Protein AF-A0A848YJB2-F1 (afdb_monomer)

Mean predicted aligned error: 12.0 Å

Solvent-accessible surface area (backbone atoms only — not comparable to full-atom values): 6079 Å² total; per-residue (Å²): 141,81,86,81,82,77,79,77,69,85,77,76,77,72,76,75,77,64,84,81,66,77,78,59,67,65,58,57,47,48,53,55,58,49,49,26,58,53,33,26,49,46,59,65,74,75,41,94,85,56,80,85,74,70,72,60,44,18,50,52,44,51,51,50,48,45,71,77,42,73,78,80,63,62,90,67,50,58,57,65,54,28,48,49,37,10,62,66,64,70,49,63,80,80,72,81

Structure (mmCIF, N/CA/C/O backbone):
data_AF-A0A848YJB2-F1
#
_entry.id   AF-A0A848YJB2-F1
#
loop_
_atom_site.group_PDB
_atom_site.id
_atom_site.type_symbol
_atom_site.label_atom_id
_atom_site.label_alt_id
_atom_site.label_comp_id
_atom_site.label_asym_id
_atom_site.label_entity_id
_atom_site.label_seq_id
_atom_site.pdbx_PDB_ins_code
_atom_site.Cartn_x
_atom_site.Cartn_y
_atom_site.Cartn_z
_atom_site.occupancy
_atom_site.B_iso_or_equiv
_atom_site.auth_seq_id
_atom_site.auth_comp_id
_atom_site.auth_asym_id
_atom_site.auth_atom_id
_atom_site.pdbx_PDB_model_num
ATOM 1 N N . MET A 1 1 ? -19.788 26.320 71.808 1.00 54.44 1 MET A N 1
ATOM 2 C CA . MET A 1 1 ? -20.169 27.008 70.556 1.00 54.44 1 MET A CA 1
ATOM 3 C C . MET A 1 1 ? -18.878 27.445 69.873 1.00 54.44 1 MET A C 1
ATOM 5 O O . MET A 1 1 ? -18.351 28.492 70.209 1.00 54.44 1 MET A O 1
ATOM 9 N N . ILE A 1 2 ? -18.286 26.587 69.036 1.00 52.56 2 ILE A N 1
ATOM 10 C CA . ILE A 1 2 ? -17.005 26.854 68.359 1.00 52.56 2 ILE A CA 1
ATOM 11 C C . ILE A 1 2 ? -17.260 26.658 66.866 1.00 52.56 2 ILE A C 1
ATOM 13 O O . ILE A 1 2 ? -17.562 25.547 66.437 1.00 52.56 2 ILE A O 1
ATOM 17 N N . ARG A 1 3 ? -17.224 27.757 66.107 1.00 57.62 3 ARG A N 1
ATOM 18 C CA . ARG A 1 3 ? -1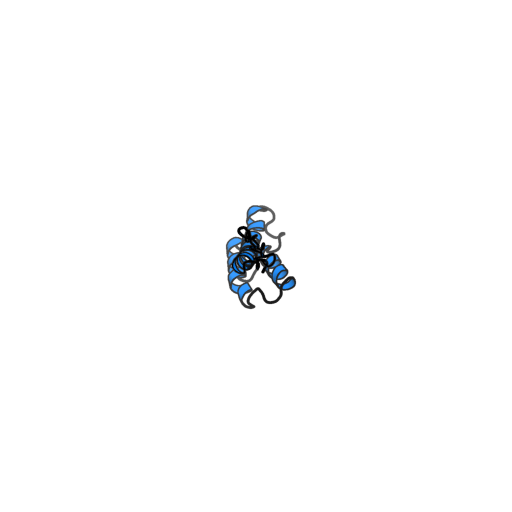7.260 27.745 64.644 1.00 57.62 3 ARG A CA 1
ATOM 19 C C . ARG A 1 3 ? -15.850 27.452 64.142 1.00 57.62 3 ARG A C 1
ATOM 21 O O . ARG A 1 3 ? -14.929 28.211 64.422 1.00 57.62 3 ARG A O 1
ATOM 28 N N . SER A 1 4 ? -15.680 26.336 63.449 1.00 63.19 4 SER A N 1
ATOM 29 C CA . SER A 1 4 ? -14.464 26.006 62.712 1.00 63.19 4 SER A CA 1
ATOM 30 C C . SER A 1 4 ? -14.670 26.379 61.247 1.00 63.19 4 SER A C 1
ATOM 32 O O . SER A 1 4 ? -15.000 25.545 60.405 1.00 63.19 4 SER A O 1
ATOM 34 N N . ASP A 1 5 ? -14.481 27.663 60.954 1.00 62.38 5 AS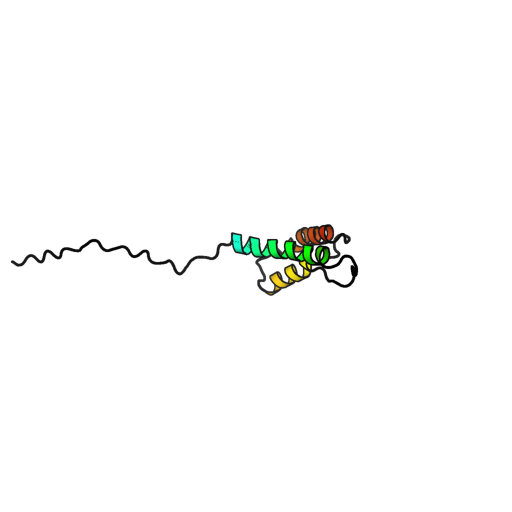P A N 1
ATOM 35 C CA . ASP A 1 5 ? -14.499 28.213 59.600 1.00 62.38 5 ASP A CA 1
ATOM 36 C C . ASP A 1 5 ? -13.200 27.797 58.885 1.00 62.38 5 ASP A C 1
ATOM 38 O O . ASP A 1 5 ? -12.263 28.577 58.716 1.00 62.38 5 ASP A O 1
ATOM 42 N N . LEU A 1 6 ? -13.103 26.517 58.516 1.00 66.12 6 LEU A N 1
ATOM 43 C CA . LEU A 1 6 ? -12.007 25.996 57.706 1.00 66.12 6 LEU A CA 1
ATOM 44 C C . LEU A 1 6 ? -12.122 26.588 56.299 1.00 66.12 6 LEU A C 1
ATOM 46 O O . LEU A 1 6 ? -12.812 26.058 55.428 1.00 66.12 6 LEU A O 1
ATOM 50 N N . GLN A 1 7 ? -11.435 27.711 56.097 1.00 65.81 7 GLN A N 1
ATOM 51 C CA . GLN A 1 7 ? -11.192 28.323 54.798 1.00 65.81 7 GLN A CA 1
ATOM 52 C C . GLN A 1 7 ? -10.467 27.314 53.898 1.00 65.81 7 GLN A C 1
ATOM 54 O O . GLN A 1 7 ? -9.244 27.184 53.919 1.00 65.81 7 GLN A O 1
ATOM 59 N N . MET A 1 8 ? -11.227 26.567 53.096 1.00 64.12 8 MET A N 1
ATOM 60 C CA . MET A 1 8 ? -10.666 25.816 51.981 1.00 64.12 8 MET A CA 1
ATOM 61 C C . MET A 1 8 ? -10.280 26.807 50.884 1.00 64.12 8 MET A C 1
ATOM 63 O O . MET A 1 8 ? -11.124 27.253 50.108 1.00 64.12 8 MET A O 1
ATOM 67 N N . GLY A 1 9 ? -8.990 27.141 50.822 1.00 70.94 9 GLY A N 1
ATOM 68 C CA . GLY A 1 9 ? -8.402 27.805 49.662 1.00 70.94 9 GLY A CA 1
ATOM 69 C C . GLY A 1 9 ? -8.660 27.013 48.369 1.00 70.94 9 GLY A C 1
ATOM 70 O O . GLY A 1 9 ? -8.955 25.811 48.421 1.00 70.94 9 GLY A O 1
ATOM 71 N N . PRO A 1 10 ? -8.578 27.663 47.194 1.00 67.00 10 PRO A N 1
ATOM 72 C CA . PRO A 1 10 ? -8.942 27.051 45.925 1.00 67.00 10 PRO A CA 1
ATOM 73 C C . PRO A 1 10 ? -8.092 25.802 45.687 1.00 67.00 10 PRO A C 1
ATOM 75 O O . PRO A 1 10 ? -6.881 25.878 45.479 1.00 67.00 10 PRO A O 1
ATOM 78 N N . ARG A 1 11 ? -8.740 24.632 45.725 1.00 64.06 11 ARG A N 1
ATOM 79 C CA . ARG A 1 11 ? -8.128 23.355 45.356 1.00 64.06 11 ARG A CA 1
ATOM 80 C C . ARG A 1 11 ? -7.675 23.465 43.908 1.00 64.06 11 ARG A C 1
ATOM 82 O O . ARG A 1 11 ? -8.496 23.381 42.994 1.00 64.06 11 ARG A O 1
ATOM 89 N N . GLN A 1 12 ? -6.377 23.670 43.702 1.00 65.88 12 GLN A N 1
ATOM 90 C CA . GLN A 1 12 ? -5.782 23.614 42.378 1.00 65.88 12 GLN A CA 1
ATOM 91 C C . GLN A 1 12 ? -6.079 22.227 41.811 1.00 65.88 12 GLN A C 1
ATOM 93 O O . GLN A 1 12 ? -5.581 21.214 42.305 1.00 65.88 12 GLN A O 1
ATOM 98 N N . ARG A 1 13 ? -6.961 22.170 40.808 1.00 62.56 13 ARG A N 1
ATOM 99 C CA . ARG A 1 13 ? -7.227 20.951 40.048 1.00 62.56 13 ARG A CA 1
ATOM 100 C C . ARG A 1 13 ? -5.963 20.648 39.265 1.00 62.56 13 ARG A C 1
ATOM 102 O O . ARG A 1 13 ? -5.794 21.114 38.143 1.00 62.56 13 ARG A O 1
ATOM 109 N N . HIS A 1 14 ? -5.050 19.909 39.881 1.00 64.69 14 HIS A N 1
ATOM 110 C CA . HIS A 1 14 ? -3.914 19.365 39.170 1.00 64.69 14 HIS A CA 1
ATOM 111 C C . HIS A 1 14 ? -4.494 18.449 38.091 1.00 64.69 14 HIS A C 1
ATOM 113 O O . HIS A 1 14 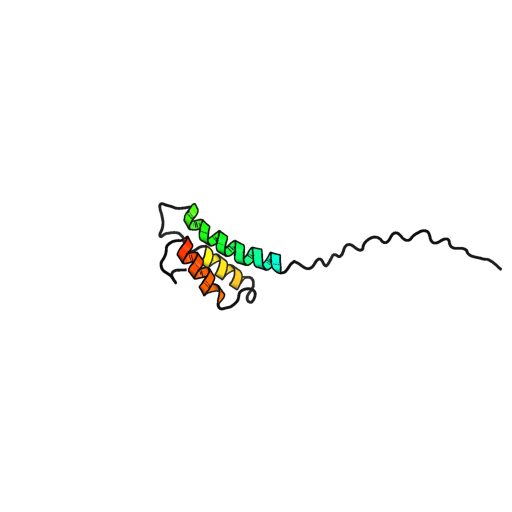? -5.129 17.439 38.400 1.00 64.69 14 HIS A O 1
ATOM 119 N N . SER A 1 15 ? -4.402 18.890 36.834 1.00 67.56 15 SER A N 1
ATOM 120 C CA . SER A 1 15 ? -4.889 18.145 35.679 1.00 67.56 15 SER A CA 1
ATOM 121 C C . SER A 1 15 ? -4.246 16.767 35.732 1.00 67.56 15 SER A C 1
ATOM 123 O O . SER A 1 15 ? -3.027 16.638 35.609 1.00 67.56 15 SER A O 1
ATOM 125 N N . ARG A 1 16 ? -5.050 15.745 36.037 1.00 67.62 16 ARG A N 1
ATOM 126 C CA . ARG A 1 16 ? -4.592 14.365 36.174 1.00 67.62 16 ARG A CA 1
ATOM 127 C C . ARG A 1 16 ? -4.073 13.961 34.802 1.00 67.62 16 ARG A C 1
ATOM 129 O O . ARG A 1 16 ? -4.866 13.670 33.914 1.00 67.62 16 ARG A O 1
ATOM 136 N N . ARG A 1 17 ? -2.751 14.028 34.614 1.00 64.56 17 ARG A N 1
ATOM 137 C CA . ARG A 1 17 ? -2.069 13.667 33.369 1.00 64.56 17 ARG A CA 1
ATOM 138 C C . ARG A 1 17 ? -2.554 12.268 33.004 1.00 64.56 17 ARG A C 1
ATOM 140 O O . ARG A 1 17 ? -2.262 11.310 33.714 1.00 64.56 17 ARG A O 1
ATOM 147 N N . GLN A 1 18 ? -3.402 12.180 31.985 1.00 68.19 18 GLN A N 1
ATOM 148 C CA . GLN A 1 18 ? -4.069 10.943 31.612 1.00 68.19 18 GLN A CA 1
ATOM 149 C C . GLN A 1 18 ? -2.999 10.019 31.020 1.00 68.19 18 GLN A C 1
ATOM 151 O O . GLN A 1 18 ? -2.620 10.160 29.862 1.00 68.19 18 GLN A O 1
ATOM 156 N N . ILE A 1 19 ? -2.444 9.134 31.858 1.00 67.25 19 ILE A N 1
ATOM 157 C CA . ILE A 1 19 ? -1.409 8.150 31.482 1.00 67.25 19 ILE A CA 1
ATOM 158 C C . ILE A 1 19 ? -1.948 7.203 30.403 1.00 67.25 19 ILE A C 1
ATOM 160 O O . ILE A 1 19 ? -1.189 6.693 29.586 1.00 67.25 19 ILE A O 1
ATOM 164 N N . ASN A 1 20 ? -3.271 7.038 30.348 1.00 69.12 20 ASN A N 1
ATOM 165 C CA . ASN A 1 20 ? -3.948 6.338 29.275 1.00 69.12 20 ASN A CA 1
ATOM 166 C C . ASN A 1 20 ? -4.219 7.278 28.089 1.00 69.12 20 ASN A C 1
ATOM 168 O O . ASN A 1 20 ? -5.347 7.733 27.873 1.00 69.12 20 ASN A O 1
ATOM 172 N N . ARG A 1 21 ? -3.154 7.643 27.372 1.00 69.56 21 ARG A N 1
ATOM 173 C CA . ARG A 1 21 ? -3.278 8.268 26.057 1.00 69.56 21 ARG A CA 1
ATOM 174 C C . ARG A 1 21 ? -3.352 7.137 25.040 1.00 69.56 21 ARG A C 1
ATOM 176 O O . ARG A 1 21 ? -2.333 6.549 24.689 1.00 69.56 21 ARG A O 1
ATOM 183 N N . GLU A 1 22 ? -4.574 6.819 24.632 1.00 72.31 22 GLU A N 1
ATOM 184 C CA . GLU A 1 22 ? -4.854 5.826 23.597 1.00 72.31 22 GLU A CA 1
ATOM 185 C C . GLU A 1 22 ? -4.029 6.160 22.343 1.00 72.31 22 GLU A C 1
ATOM 187 O O . GLU A 1 22 ? -4.007 7.311 21.887 1.00 72.31 22 GLU A O 1
ATOM 192 N N . HIS A 1 23 ? -3.311 5.176 21.798 1.00 73.62 23 HIS A N 1
ATOM 193 C CA . HIS A 1 23 ? -2.583 5.375 20.548 1.00 73.62 23 HIS A CA 1
A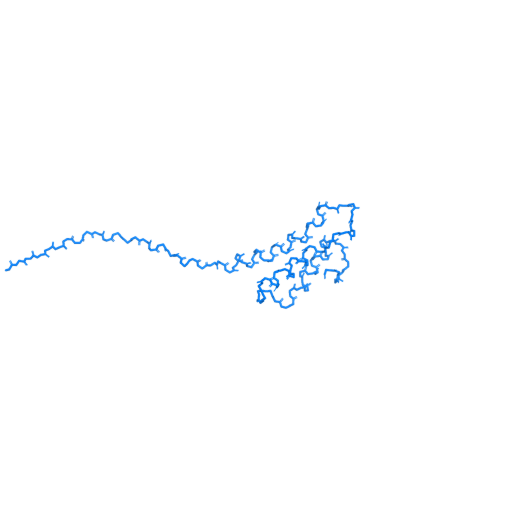TOM 194 C C . HIS A 1 23 ? -3.583 5.633 19.422 1.00 73.62 23 HIS A C 1
ATOM 196 O O . HIS A 1 23 ? -4.550 4.890 19.257 1.00 73.62 23 HIS A O 1
ATOM 202 N N . SER A 1 24 ? -3.346 6.685 18.634 1.00 84.19 24 SER A N 1
ATOM 203 C CA . SER A 1 24 ? -4.244 7.031 17.535 1.00 84.19 24 SER A CA 1
ATOM 204 C C . SER A 1 24 ? -4.277 5.895 16.500 1.00 84.19 24 SER A C 1
ATOM 206 O O . SER A 1 24 ? -3.235 5.587 15.908 1.00 84.19 24 SER A O 1
ATOM 208 N N . PRO A 1 25 ? -5.451 5.289 16.234 1.00 82.75 25 PRO A N 1
ATOM 209 C CA . PRO A 1 25 ? -5.571 4.189 15.278 1.00 82.75 25 PRO A CA 1
ATOM 210 C C . PRO A 1 25 ? -5.242 4.638 13.848 1.00 82.75 25 PRO A C 1
ATOM 212 O O . PRO A 1 25 ? -4.755 3.847 13.044 1.00 82.75 25 PRO A O 1
ATOM 215 N N . LEU A 1 26 ? -5.440 5.927 13.550 1.00 84.62 26 LEU A N 1
ATOM 216 C CA . LEU A 1 26 ? -5.101 6.523 12.260 1.00 84.62 26 LEU A CA 1
ATOM 217 C C . LEU A 1 26 ? -3.591 6.581 12.045 1.00 84.62 26 LEU A C 1
ATOM 219 O O . LEU A 1 26 ? -3.117 6.233 10.970 1.00 84.62 26 LEU A O 1
ATOM 223 N N . PHE A 1 27 ? -2.827 6.969 13.071 1.00 86.31 27 PHE A N 1
ATOM 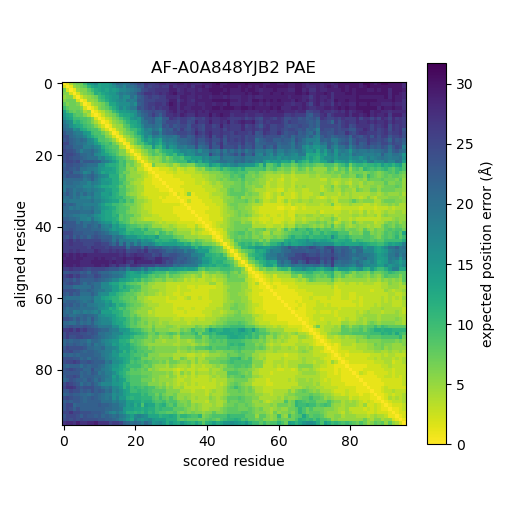224 C CA . PHE A 1 27 ? -1.366 6.975 12.984 1.00 86.31 27 PHE A CA 1
ATOM 225 C C . PHE A 1 27 ? -0.812 5.563 12.811 1.00 86.31 27 PHE A C 1
ATOM 227 O O . PHE A 1 27 ? 0.091 5.359 12.005 1.00 86.31 27 PHE A O 1
ATOM 234 N N . ALA A 1 28 ? -1.385 4.580 13.510 1.00 85.88 28 ALA A N 1
ATOM 235 C CA . ALA A 1 28 ? -0.997 3.183 13.344 1.00 85.88 28 ALA A CA 1
ATOM 236 C C . ALA A 1 28 ? -1.246 2.687 11.908 1.00 85.88 28 ALA A C 1
ATOM 238 O O . ALA A 1 28 ? -0.373 2.054 11.318 1.00 85.88 28 ALA A O 1
ATOM 239 N N . ALA A 1 29 ? -2.403 3.019 11.325 1.00 86.56 29 ALA A N 1
ATOM 240 C CA . ALA A 1 29 ? -2.711 2.695 9.935 1.00 86.56 29 ALA A CA 1
ATOM 241 C C . ALA A 1 29 ? -1.764 3.412 8.961 1.00 86.56 29 ALA A C 1
ATOM 243 O O . ALA A 1 29 ? -1.212 2.776 8.068 1.00 86.56 29 ALA A O 1
ATOM 244 N 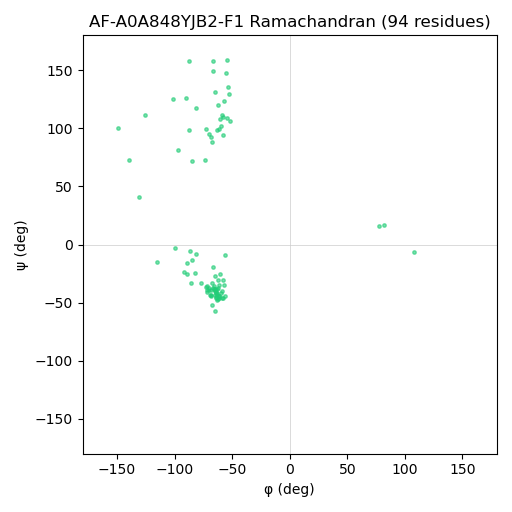N . LEU A 1 30 ? -1.527 4.712 9.158 1.00 89.81 30 LEU A N 1
ATOM 245 C CA . LEU A 1 30 ? -0.642 5.510 8.310 1.0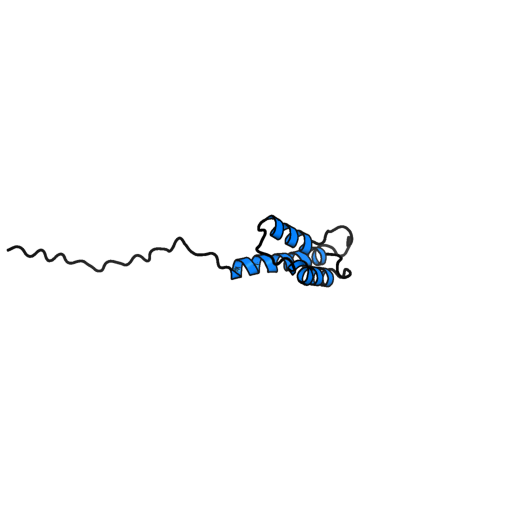0 89.81 30 LEU A CA 1
ATOM 246 C C . LEU A 1 30 ? 0.779 4.940 8.278 1.00 89.81 30 LEU A C 1
ATOM 248 O O . LEU A 1 30 ? 1.352 4.805 7.205 1.00 89.81 30 LEU A O 1
ATOM 252 N N . ILE A 1 31 ? 1.335 4.585 9.439 1.00 90.75 31 ILE A N 1
ATOM 253 C CA . ILE A 1 31 ? 2.673 3.985 9.535 1.00 90.75 31 ILE A CA 1
ATOM 254 C C . ILE A 1 31 ? 2.709 2.661 8.772 1.00 90.75 31 ILE A C 1
ATOM 256 O O . ILE A 1 31 ? 3.639 2.400 8.014 1.00 90.75 31 ILE A O 1
ATOM 260 N N . LEU A 1 32 ? 1.683 1.834 8.943 1.00 88.38 32 LEU A N 1
ATOM 261 C CA . LEU A 1 32 ? 1.614 0.513 8.338 1.00 88.38 32 LEU A CA 1
ATOM 262 C C . LEU A 1 32 ? 1.475 0.582 6.808 1.00 88.38 32 LEU A C 1
ATOM 264 O O . LEU A 1 32 ? 2.299 0.006 6.108 1.00 88.38 32 LEU A O 1
ATOM 268 N N . TYR A 1 33 ? 0.515 1.338 6.273 1.00 89.69 33 TYR A N 1
ATOM 269 C CA . TYR A 1 33 ? 0.365 1.498 4.821 1.00 89.69 33 TYR A CA 1
ATOM 270 C C . TYR A 1 33 ? 1.509 2.310 4.205 1.00 89.69 33 TYR A C 1
ATOM 272 O O . TYR A 1 33 ? 2.054 1.940 3.167 1.00 89.69 33 TYR A O 1
ATOM 280 N N . GLY A 1 34 ? 1.898 3.403 4.862 1.00 90.69 34 GLY A N 1
ATOM 281 C CA . GLY A 1 34 ? 2.943 4.302 4.385 1.00 90.69 34 GLY A CA 1
ATOM 282 C C . GLY A 1 34 ? 4.310 3.633 4.329 1.00 90.69 34 GLY A C 1
ATOM 283 O O . GLY A 1 34 ? 5.039 3.839 3.365 1.00 90.69 34 GLY A O 1
ATOM 284 N N . SER A 1 35 ? 4.648 2.788 5.308 1.00 90.50 35 SER A N 1
ATOM 285 C CA . SER A 1 35 ? 5.920 2.058 5.290 1.00 90.50 35 SER A CA 1
ATOM 286 C C . SER A 1 35 ? 5.998 1.042 4.150 1.00 90.50 35 SER A C 1
ATOM 288 O O . SER A 1 35 ? 7.053 0.941 3.535 1.00 90.50 35 SER A O 1
ATOM 290 N N . ILE A 1 36 ? 4.900 0.349 3.816 1.00 89.94 36 ILE A N 1
ATOM 291 C CA . ILE A 1 36 ? 4.853 -0.606 2.692 1.00 89.94 36 ILE A CA 1
ATOM 292 C C . ILE A 1 36 ? 5.097 0.117 1.363 1.00 89.94 36 ILE A C 1
ATOM 294 O O . ILE A 1 36 ? 5.941 -0.304 0.575 1.00 89.94 36 ILE A O 1
ATOM 298 N N . ILE A 1 37 ? 4.406 1.240 1.143 1.00 89.25 37 ILE A N 1
ATOM 299 C CA . ILE A 1 37 ? 4.583 2.058 -0.064 1.00 89.25 37 ILE A CA 1
ATOM 300 C C . ILE A 1 37 ? 6.006 2.616 -0.120 1.00 89.25 37 ILE A C 1
ATOM 302 O O . ILE A 1 37 ? 6.644 2.564 -1.162 1.00 89.25 37 ILE A O 1
ATOM 306 N N . LEU A 1 38 ? 6.543 3.108 0.997 1.00 89.50 38 LEU A N 1
ATOM 307 C CA . LEU A 1 38 ? 7.907 3.631 1.033 1.00 89.50 38 LEU A CA 1
ATOM 308 C C . LEU A 1 38 ? 8.943 2.535 0.740 1.00 89.50 38 LEU A C 1
ATOM 310 O O . LEU A 1 38 ? 9.889 2.774 -0.006 1.00 89.50 38 LEU A O 1
ATOM 314 N N . ALA A 1 39 ? 8.751 1.331 1.288 1.00 86.94 39 ALA A N 1
ATOM 315 C CA . ALA A 1 39 ? 9.614 0.181 1.042 1.00 86.94 39 ALA A CA 1
ATOM 316 C C . ALA A 1 39 ? 9.617 -0.228 -0.435 1.00 86.94 39 ALA A C 1
ATOM 318 O O . ALA A 1 39 ? 10.681 -0.543 -0.962 1.00 86.94 39 ALA A O 1
ATOM 319 N N . SER A 1 40 ? 8.473 -0.135 -1.116 1.00 84.25 40 SER A N 1
ATOM 320 C CA . SER A 1 40 ? 8.347 -0.382 -2.558 1.00 84.25 40 SER A CA 1
ATOM 321 C C . SER A 1 40 ? 9.250 0.519 -3.415 1.00 84.25 40 SER A C 1
ATOM 323 O O . SER A 1 40 ? 9.761 0.096 -4.445 1.00 84.25 40 SER A O 1
ATOM 325 N N . TRP A 1 41 ? 9.536 1.743 -2.963 1.00 83.50 41 TRP A N 1
ATOM 326 C CA . TRP A 1 41 ? 10.375 2.691 -3.708 1.00 83.50 41 TRP A CA 1
ATOM 327 C C . TRP A 1 41 ? 11.876 2.479 -3.452 1.00 83.50 41 TRP A C 1
ATOM 329 O O . TRP A 1 41 ? 12.717 3.021 -4.172 1.00 83.50 41 TRP A O 1
ATOM 339 N N . THR A 1 42 ? 12.245 1.704 -2.425 1.00 80.56 42 THR A N 1
ATOM 340 C CA . THR A 1 42 ? 13.655 1.507 -2.045 1.00 80.56 42 THR A CA 1
ATOM 341 C C . THR A 1 42 ? 14.500 0.809 -3.116 1.00 80.56 42 THR A C 1
ATOM 343 O O . THR A 1 42 ? 15.610 1.294 -3.350 1.00 80.56 42 THR A O 1
ATOM 346 N N . PRO A 1 43 ? 14.029 -0.241 -3.825 1.00 74.75 43 PRO A N 1
ATOM 347 C CA . PRO A 1 43 ? 14.806 -0.863 -4.896 1.00 74.75 43 PRO A CA 1
ATOM 348 C C . PRO A 1 43 ? 14.997 0.099 -6.073 1.00 74.75 43 PRO A C 1
ATOM 350 O O . PRO A 1 43 ? 16.094 0.183 -6.622 1.00 74.75 43 PRO A O 1
ATOM 353 N N . THR A 1 44 ? 13.963 0.885 -6.395 1.00 72.88 44 THR A N 1
ATOM 354 C CA . THR A 1 44 ? 13.961 1.860 -7.493 1.00 72.88 44 THR A CA 1
ATOM 355 C C . THR A 1 44 ? 14.996 2.968 -7.291 1.00 72.88 44 THR A C 1
ATOM 357 O O . THR A 1 44 ? 15.643 3.386 -8.249 1.00 72.88 44 THR A O 1
ATOM 360 N N . PHE A 1 45 ? 15.194 3.440 -6.054 1.00 70.56 45 PHE A N 1
ATOM 361 C CA . PHE A 1 45 ? 16.174 4.495 -5.766 1.00 70.56 45 PHE A CA 1
ATOM 362 C C . PHE A 1 45 ? 17.598 3.990 -5.537 1.00 70.56 45 PHE A C 1
ATOM 364 O O . PHE A 1 45 ? 18.542 4.716 -5.846 1.00 70.56 45 PHE A O 1
ATOM 371 N N . LEU A 1 46 ? 17.778 2.794 -4.963 1.00 64.56 46 LEU A N 1
ATOM 372 C CA . LEU A 1 46 ? 19.116 2.328 -4.595 1.00 64.56 46 LEU A CA 1
ATOM 373 C C . LEU A 1 46 ? 19.898 1.711 -5.761 1.00 64.56 46 LEU A C 1
ATOM 375 O O . LEU A 1 46 ? 21.125 1.684 -5.679 1.00 64.56 46 LEU A O 1
ATOM 379 N N . VAL A 1 47 ? 19.257 1.192 -6.818 1.00 61.12 47 VAL A N 1
ATOM 380 C CA . VAL A 1 47 ? 19.969 0.344 -7.789 1.00 61.12 47 VAL A CA 1
ATOM 381 C C . VAL A 1 47 ? 19.407 0.453 -9.210 1.00 61.12 47 VAL A C 1
ATOM 383 O O . VAL A 1 47 ? 18.467 -0.238 -9.581 1.00 61.12 47 VAL A O 1
ATOM 386 N N . THR A 1 48 ? 20.071 1.235 -10.065 1.00 59.53 48 THR A N 1
ATOM 387 C CA . THR A 1 48 ? 19.831 1.231 -11.522 1.00 59.53 48 THR A CA 1
ATOM 388 C C . THR A 1 48 ? 20.648 0.167 -12.276 1.00 59.53 48 THR A C 1
ATOM 390 O O . THR A 1 48 ? 20.443 -0.016 -13.471 1.00 59.53 48 THR A O 1
ATOM 393 N N . ALA A 1 49 ? 21.563 -0.559 -11.611 1.00 59.03 49 ALA A N 1
ATOM 394 C CA . ALA A 1 49 ? 22.557 -1.420 -12.278 1.00 59.03 49 ALA A CA 1
ATOM 395 C C . ALA A 1 49 ? 22.446 -2.940 -12.008 1.00 59.03 49 ALA A C 1
ATOM 397 O O . ALA A 1 49 ? 23.050 -3.725 -12.732 1.00 59.03 49 ALA A O 1
ATOM 398 N N . ILE A 1 50 ? 21.698 -3.382 -10.989 1.00 55.00 50 ILE A N 1
ATOM 399 C CA . ILE A 1 50 ? 21.636 -4.793 -10.534 1.00 55.00 50 ILE A CA 1
ATOM 400 C C . ILE A 1 50 ? 20.178 -5.255 -10.383 1.00 55.00 50 ILE A C 1
ATOM 402 O O . ILE A 1 50 ? 19.809 -5.952 -9.439 1.00 55.00 50 ILE A O 1
ATOM 406 N N . MET A 1 51 ? 19.342 -4.843 -11.334 1.00 55.84 51 MET A N 1
ATOM 407 C CA . MET A 1 51 ? 17.882 -4.938 -11.294 1.00 55.84 51 MET A CA 1
ATOM 408 C C . MET A 1 51 ? 17.264 -6.348 -11.080 1.00 55.84 51 MET A C 1
ATOM 410 O O . MET A 1 51 ? 16.075 -6.374 -10.792 1.00 55.84 51 MET A O 1
ATOM 414 N N . PRO A 1 52 ? 17.973 -7.509 -11.108 1.00 62.53 52 PRO A N 1
ATOM 415 C CA . PRO A 1 52 ? 17.365 -8.769 -10.663 1.00 62.53 52 PRO A CA 1
ATOM 416 C C . PRO A 1 52 ? 17.726 -9.223 -9.233 1.00 62.53 52 PRO A C 1
ATOM 418 O O . PRO A 1 52 ? 17.240 -10.269 -8.815 1.00 62.53 52 PRO A O 1
ATOM 421 N N . LEU A 1 53 ? 18.593 -8.527 -8.481 1.00 66.00 53 LEU A N 1
ATOM 422 C CA . LEU A 1 53 ? 19.122 -9.083 -7.218 1.00 66.00 53 LEU A CA 1
ATOM 423 C C . LEU A 1 53 ? 18.320 -8.709 -5.962 1.00 66.00 53 LEU A C 1
ATOM 425 O O . LEU A 1 53 ? 18.400 -9.407 -4.952 1.00 66.00 53 LEU A O 1
ATOM 429 N N . LEU A 1 54 ? 17.579 -7.601 -5.997 1.00 72.94 54 LEU A N 1
ATOM 430 C CA . LEU A 1 54 ? 16.811 -7.131 -4.846 1.00 72.94 54 LEU A CA 1
ATOM 431 C C . LEU A 1 54 ? 15.401 -7.735 -4.865 1.00 72.94 54 LEU A C 1
ATOM 433 O O . LEU A 1 54 ? 14.699 -7.577 -5.863 1.00 72.94 54 LEU A O 1
ATOM 437 N N . PRO A 1 55 ? 14.965 -8.399 -3.779 1.00 76.81 55 PRO A N 1
ATOM 438 C CA . PRO A 1 55 ? 13.588 -8.861 -3.668 1.00 76.81 55 PRO A CA 1
ATOM 439 C C . PRO A 1 55 ? 12.616 -7.669 -3.578 1.00 76.81 55 PRO A C 1
ATOM 441 O O . PRO A 1 55 ? 13.026 -6.580 -3.158 1.00 76.81 55 PRO A O 1
ATOM 444 N N . PRO A 1 56 ? 11.325 -7.861 -3.911 1.00 84.12 56 PRO A N 1
ATOM 445 C CA . PRO A 1 56 ? 10.299 -6.827 -3.786 1.00 84.12 56 PRO A CA 1
ATOM 446 C C . PRO A 1 56 ? 10.142 -6.399 -2.319 1.00 84.12 56 PRO A C 1
ATOM 448 O O . PRO A 1 56 ? 9.522 -7.070 -1.488 1.00 84.12 56 PRO A O 1
ATOM 451 N N . MET A 1 5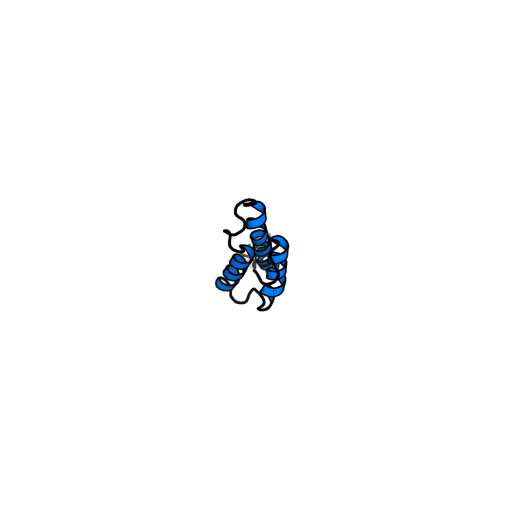7 ? 10.765 -5.272 -1.969 1.00 87.00 57 MET A N 1
ATOM 452 C CA . MET A 1 57 ? 10.858 -4.793 -0.587 1.00 87.00 57 MET A CA 1
ATOM 453 C C . MET A 1 57 ? 9.496 -4.376 -0.020 1.00 87.00 57 MET A C 1
ATOM 455 O O . MET A 1 57 ? 9.245 -4.580 1.170 1.00 87.00 57 MET A O 1
ATOM 459 N N . GLY A 1 58 ? 8.600 -3.839 -0.857 1.00 87.75 58 GLY A N 1
ATOM 460 C CA . GLY A 1 58 ? 7.222 -3.530 -0.471 1.00 87.75 58 GLY A CA 1
ATOM 461 C C . GLY A 1 58 ? 6.460 -4.786 -0.049 1.00 87.75 58 GLY A C 1
ATOM 462 O O . GLY A 1 58 ? 5.852 -4.819 1.027 1.00 87.75 58 GLY A O 1
ATOM 463 N N . PHE A 1 59 ? 6.573 -5.856 -0.838 1.00 88.88 59 PHE A N 1
ATOM 464 C CA . PHE A 1 59 ? 5.975 -7.148 -0.515 1.00 88.88 59 PHE A CA 1
ATOM 465 C C . PHE A 1 59 ? 6.535 -7.755 0.777 1.00 88.88 59 PHE A C 1
ATOM 467 O O . PHE A 1 59 ? 5.770 -8.155 1.661 1.00 88.88 59 PHE A O 1
ATOM 474 N N . LEU A 1 60 ? 7.862 -7.764 0.948 1.00 90.06 60 LEU A N 1
ATOM 475 C CA . LEU A 1 60 ? 8.491 -8.277 2.171 1.00 90.06 60 LEU A CA 1
ATOM 476 C C . LEU A 1 60 ? 8.013 -7.533 3.421 1.00 90.06 60 LEU A C 1
ATOM 478 O O . LEU A 1 60 ? 7.749 -8.158 4.451 1.00 90.06 60 LEU A O 1
ATOM 482 N N . LEU A 1 61 ? 7.850 -6.211 3.336 1.00 91.25 61 LEU A N 1
ATOM 483 C CA . LEU A 1 61 ? 7.346 -5.424 4.455 1.00 91.25 61 LEU A CA 1
ATOM 484 C C . LEU A 1 61 ? 5.868 -5.725 4.747 1.00 91.25 61 LEU A C 1
ATOM 486 O O . LEU A 1 61 ? 5.483 -5.830 5.910 1.00 91.25 61 LEU A O 1
ATOM 490 N N . LEU A 1 62 ? 5.043 -5.916 3.711 1.00 90.88 62 LEU A N 1
ATOM 491 C CA . LEU A 1 62 ? 3.645 -6.333 3.855 1.00 90.88 62 LEU A CA 1
ATOM 492 C C . LEU A 1 62 ? 3.535 -7.679 4.580 1.00 90.88 62 LEU A C 1
ATOM 494 O O . LEU A 1 62 ? 2.730 -7.820 5.508 1.00 90.88 62 LEU A O 1
ATOM 498 N N . VAL A 1 63 ? 4.359 -8.657 4.194 1.00 90.38 63 VAL A N 1
ATOM 499 C CA . VAL A 1 63 ? 4.428 -9.964 4.863 1.00 90.38 63 VAL A CA 1
ATOM 500 C C . VAL A 1 63 ? 4.918 -9.801 6.301 1.00 90.38 63 VAL A C 1
ATOM 502 O O . VAL A 1 63 ? 4.290 -10.329 7.218 1.00 90.38 63 VAL A O 1
ATOM 505 N N . GLY A 1 64 ? 5.966 -9.008 6.531 1.00 90.56 64 GLY A N 1
ATOM 506 C CA . GLY A 1 64 ? 6.479 -8.708 7.869 1.00 90.56 64 GLY A CA 1
ATOM 507 C C . GLY A 1 64 ? 5.414 -8.117 8.798 1.00 90.56 64 GLY A C 1
ATOM 508 O O . GLY A 1 64 ? 5.253 -8.576 9.930 1.00 90.56 64 GLY A O 1
ATOM 509 N N . TRP A 1 65 ? 4.608 -7.171 8.306 1.00 91.25 65 TRP A N 1
ATOM 510 C CA . TRP A 1 65 ? 3.495 -6.599 9.067 1.00 91.25 65 TRP A CA 1
ATOM 511 C C . TRP A 1 65 ? 2.400 -7.617 9.379 1.00 91.25 65 TRP A C 1
ATOM 513 O O . TRP A 1 65 ? 1.863 -7.616 10.490 1.00 91.25 65 TRP A O 1
ATOM 523 N N . ARG A 1 66 ? 2.088 -8.516 8.437 1.00 89.25 66 ARG A N 1
ATOM 524 C CA . ARG A 1 66 ? 1.136 -9.612 8.666 1.00 89.25 66 ARG A CA 1
ATOM 525 C C . ARG A 1 66 ? 1.631 -10.617 9.700 1.00 89.25 66 ARG A C 1
ATOM 527 O O . ARG A 1 66 ? 0.817 -11.112 10.474 1.00 89.25 66 ARG A O 1
ATOM 534 N N . LEU A 1 67 ? 2.934 -10.889 9.730 1.00 90.06 67 LEU A N 1
ATOM 535 C CA . LEU A 1 67 ? 3.548 -11.774 10.719 1.00 90.06 67 LEU A CA 1
ATOM 536 C C . LEU A 1 67 ? 3.601 -11.126 12.110 1.00 90.06 67 LEU A C 1
ATOM 538 O O . LEU A 1 67 ? 3.303 -11.793 13.096 1.00 90.06 67 LEU A O 1
ATOM 542 N N . MET A 1 68 ? 3.928 -9.831 12.208 1.00 90.12 68 MET A N 1
ATOM 543 C CA . MET A 1 68 ? 3.981 -9.127 13.498 1.00 90.12 68 MET A CA 1
ATOM 544 C C . MET A 1 68 ? 2.604 -8.865 14.108 1.00 90.12 68 MET A C 1
ATOM 546 O O . MET A 1 68 ? 2.453 -8.928 15.329 1.00 90.12 68 MET A O 1
ATOM 550 N N . ARG A 1 69 ? 1.602 -8.514 13.292 1.00 87.00 69 ARG A N 1
ATOM 551 C CA . ARG A 1 69 ? 0.264 -8.168 13.787 1.00 87.00 69 ARG A CA 1
ATOM 552 C C . ARG A 1 69 ? -0.833 -8.752 12.893 1.00 87.00 69 ARG A C 1
ATOM 554 O O . ARG A 1 69 ? -1.500 -8.009 12.168 1.00 87.00 69 ARG A O 1
ATOM 561 N N . PRO A 1 70 ? -1.048 -10.078 12.950 1.00 80.62 70 PRO A N 1
ATOM 562 C CA . PRO A 1 70 ? -2.098 -10.723 12.175 1.00 80.62 70 PRO A CA 1
ATOM 563 C C . PRO A 1 70 ? -3.460 -10.0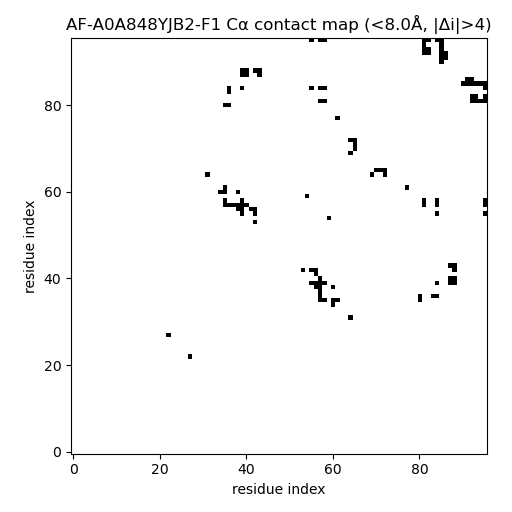99 12.517 1.00 80.62 70 PRO A C 1
ATOM 565 O O . PRO A 1 70 ? -3.850 -10.029 13.680 1.00 80.62 70 PRO A O 1
ATOM 568 N N . GLY A 1 71 ? -4.161 -9.589 11.498 1.00 80.88 71 GLY A N 1
ATOM 569 C CA . GLY A 1 71 ? -5.490 -8.975 11.628 1.00 80.88 71 GLY A CA 1
ATOM 570 C C . GLY A 1 71 ? -5.557 -7.450 11.469 1.00 80.88 71 GLY A C 1
ATOM 571 O O . GLY A 1 71 ? -6.657 -6.911 11.406 1.00 80.88 71 GLY A O 1
ATOM 572 N N . THR A 1 72 ? -4.431 -6.733 11.358 1.00 84.12 72 THR A N 1
ATOM 573 C CA . THR A 1 72 ? -4.459 -5.289 11.018 1.00 84.12 72 THR A CA 1
ATOM 574 C C . THR A 1 72 ? -4.704 -5.019 9.544 1.00 84.12 72 THR A C 1
ATOM 576 O O . THR A 1 72 ? -5.303 -4.008 9.183 1.00 84.12 72 THR A O 1
ATOM 579 N N . LEU A 1 73 ? -4.204 -5.915 8.701 1.00 85.31 73 LEU A N 1
ATOM 580 C CA . LEU A 1 73 ? -4.239 -5.820 7.254 1.00 85.31 73 LEU A CA 1
ATOM 581 C C . LEU A 1 73 ? -5.365 -6.711 6.714 1.00 85.31 73 LEU A C 1
ATOM 583 O O . LEU A 1 73 ? -5.349 -7.915 6.988 1.00 85.31 73 LEU A O 1
ATOM 587 N N . PRO A 1 74 ? -6.310 -6.172 5.919 1.00 85.88 74 PRO A N 1
ATOM 588 C CA . PRO A 1 74 ? -7.327 -6.985 5.264 1.00 85.88 74 PRO A CA 1
ATOM 589 C C . PRO A 1 74 ? -6.698 -8.097 4.416 1.00 85.88 74 PRO A C 1
ATOM 591 O O . PRO A 1 74 ? -5.633 -7.911 3.824 1.00 85.88 74 PRO A O 1
ATOM 594 N N . ALA A 1 75 ? -7.355 -9.255 4.306 1.00 83.31 75 ALA A N 1
ATOM 595 C CA . ALA A 1 75 ? -6.837 -10.383 3.521 1.00 83.31 75 ALA A CA 1
ATOM 596 C C . ALA A 1 75 ? -6.579 -10.008 2.043 1.00 83.31 75 ALA A C 1
ATOM 598 O O . ALA A 1 75 ? -5.585 -10.436 1.457 1.00 83.31 75 ALA A O 1
ATOM 599 N N . TRP A 1 76 ? -7.417 -9.130 1.486 1.00 89.00 76 TRP A N 1
ATOM 600 C CA . TRP A 1 76 ? -7.372 -8.669 0.097 1.00 89.00 76 TRP A CA 1
ATOM 601 C C . TRP A 1 76 ? -6.352 -7.558 -0.175 1.00 89.00 76 TRP A C 1
ATOM 603 O O . TRP A 1 76 ? -6.123 -7.230 -1.332 1.00 89.00 76 TRP A O 1
ATOM 613 N N . ILE A 1 77 ? -5.720 -6.981 0.853 1.00 88.31 77 ILE A N 1
ATOM 614 C CA . ILE A 1 77 ? -4.859 -5.796 0.696 1.00 88.31 77 ILE A CA 1
ATOM 615 C C . ILE A 1 77 ? -3.584 -6.055 -0.118 1.00 88.31 77 ILE A C 1
ATOM 617 O O . ILE A 1 77 ? -2.993 -5.121 -0.651 1.00 88.31 77 ILE A O 1
ATOM 621 N N . GLY A 1 78 ? -3.184 -7.323 -0.249 1.00 85.69 78 GLY A N 1
ATOM 622 C CA . GLY A 1 78 ? -2.076 -7.711 -1.119 1.00 85.69 78 GLY A CA 1
ATOM 623 C C . GLY A 1 78 ? -2.351 -7.391 -2.587 1.00 85.69 78 GLY A C 1
ATOM 624 O O . GLY A 1 78 ? -1.425 -7.039 -3.298 1.00 85.69 78 GLY A O 1
ATOM 625 N N . PHE A 1 79 ? -3.614 -7.414 -3.025 1.00 88.69 79 PHE A N 1
ATOM 626 C CA . PHE A 1 79 ? -3.976 -7.095 -4.405 1.00 88.69 79 PHE A CA 1
ATOM 627 C C . PHE A 1 79 ? -3.682 -5.629 -4.783 1.00 88.69 79 PHE A C 1
ATOM 629 O O . PHE A 1 79 ? -2.907 -5.409 -5.710 1.00 88.69 79 PHE A O 1
ATOM 636 N N . PRO A 1 80 ? -4.218 -4.606 -4.082 1.00 89.31 80 PRO A N 1
ATOM 637 C CA . PRO A 1 80 ? -3.925 -3.216 -4.421 1.00 89.31 80 PRO A CA 1
ATOM 638 C C . PRO A 1 80 ? -2.481 -2.817 -4.105 1.00 89.31 80 PRO A C 1
ATOM 640 O O . PRO A 1 80 ? -1.886 -2.076 -4.879 1.00 89.31 80 PRO A O 1
ATOM 643 N N . LEU A 1 81 ? -1.904 -3.282 -2.990 1.00 88.44 81 LEU A N 1
ATOM 644 C CA . LEU A 1 81 ? -0.529 -2.914 -2.634 1.00 88.44 81 LEU A CA 1
ATOM 645 C C . LEU A 1 81 ? 0.498 -3.604 -3.534 1.00 88.44 81 LEU A C 1
ATOM 647 O O . LEU A 1 81 ? 1.470 -2.961 -3.904 1.00 88.44 81 LEU A O 1
ATOM 651 N N . GLY A 1 82 ? 0.254 -4.856 -3.931 1.00 87.62 82 GLY A N 1
ATOM 652 C CA . GLY A 1 82 ? 1.076 -5.567 -4.911 1.00 87.62 82 GLY A CA 1
ATOM 653 C C . GLY A 1 82 ? 1.001 -4.917 -6.290 1.00 87.62 82 GLY A C 1
ATOM 654 O O . GLY A 1 82 ? 2.031 -4.650 -6.884 1.00 87.62 82 GLY A O 1
ATOM 655 N N . ALA A 1 83 ? -0.191 -4.519 -6.750 1.00 88.44 83 ALA A N 1
ATOM 656 C CA . ALA A 1 83 ? -0.324 -3.793 -8.015 1.00 88.44 83 ALA A CA 1
ATOM 657 C C . ALA A 1 83 ? 0.410 -2.436 -8.017 1.00 88.44 83 ALA A C 1
ATOM 659 O O . ALA A 1 83 ? 0.940 -2.022 -9.047 1.00 88.44 83 ALA A O 1
ATOM 660 N N . ILE A 1 84 ? 0.446 -1.737 -6.876 1.00 87.50 84 ILE A N 1
ATOM 661 C CA . ILE A 1 84 ? 1.252 -0.518 -6.714 1.00 87.50 84 ILE A CA 1
ATOM 662 C C . ILE A 1 84 ? 2.744 -0.861 -6.730 1.00 87.50 84 ILE A C 1
ATOM 664 O O . ILE A 1 84 ? 3.501 -0.166 -7.400 1.00 87.50 84 ILE A O 1
ATOM 668 N N . ASP A 1 85 ? 3.157 -1.917 -6.027 1.00 87.06 85 ASP A N 1
ATOM 669 C CA . ASP A 1 85 ? 4.550 -2.374 -5.992 1.00 87.06 85 ASP A CA 1
ATOM 670 C C . ASP A 1 85 ? 5.056 -2.747 -7.388 1.00 87.06 85 ASP A C 1
ATOM 672 O O . ASP A 1 85 ? 6.134 -2.314 -7.796 1.00 87.06 85 ASP A O 1
ATOM 676 N N . ASP A 1 86 ? 4.218 -3.431 -8.166 1.00 86.12 86 ASP A N 1
ATOM 677 C CA . ASP A 1 86 ? 4.490 -3.799 -9.550 1.00 86.12 86 ASP A CA 1
ATOM 678 C C . ASP A 1 86 ? 4.641 -2.567 -10.457 1.00 86.12 86 ASP A C 1
ATOM 680 O O . ASP A 1 86 ? 5.559 -2.487 -11.273 1.00 86.12 86 ASP A O 1
ATOM 684 N N . LEU A 1 87 ? 3.787 -1.554 -10.270 1.00 85.50 87 LEU A N 1
ATOM 685 C CA . LEU A 1 87 ? 3.827 -0.308 -11.039 1.00 85.50 87 LEU A CA 1
ATOM 686 C C . LEU A 1 87 ? 5.046 0.561 -10.693 1.00 85.50 87 LEU A C 1
ATOM 688 O O . LEU A 1 87 ? 5.624 1.187 -11.580 1.00 85.50 87 LEU A O 1
ATOM 692 N N . VAL A 1 88 ? 5.441 0.603 -9.418 1.00 82.56 88 VAL A N 1
ATOM 693 C CA . VAL A 1 88 ? 6.600 1.373 -8.933 1.00 82.56 88 VAL A CA 1
ATOM 694 C C . VAL A 1 88 ? 7.922 0.744 -9.373 1.00 82.56 88 VAL A C 1
ATOM 696 O O . VAL A 1 88 ? 8.881 1.462 -9.668 1.00 82.56 88 VAL A O 1
ATOM 699 N N . SER A 1 89 ? 7.982 -0.584 -9.418 1.00 76.31 89 SER A N 1
ATOM 700 C CA . SER A 1 89 ? 9.179 -1.333 -9.813 1.00 76.31 89 SER A CA 1
ATOM 701 C C . SER A 1 89 ? 9.262 -1.605 -11.321 1.00 76.31 89 SER A C 1
ATOM 703 O O . SER A 1 89 ? 10.341 -1.907 -11.830 1.00 76.31 89 SER A O 1
ATOM 705 N N . GLY A 1 90 ? 8.155 -1.452 -12.057 1.00 80.75 90 GLY A N 1
ATOM 706 C CA . GLY A 1 90 ? 8.090 -1.685 -13.503 1.00 80.75 90 GLY A CA 1
ATOM 707 C C . GLY A 1 90 ? 8.030 -3.165 -13.895 1.00 80.75 90 GLY A C 1
ATOM 708 O O . GLY A 1 90 ? 8.275 -3.501 -15.054 1.00 80.75 90 GLY A O 1
ATOM 709 N N . GLN A 1 91 ? 7.723 -4.050 -12.946 1.00 82.12 91 GLN A N 1
ATOM 710 C CA . GLN A 1 91 ? 7.550 -5.487 -13.169 1.00 82.12 91 GLN A CA 1
ATOM 711 C C . GLN A 1 91 ? 6.095 -5.811 -13.573 1.00 82.12 91 GLN A C 1
ATOM 713 O O . GLN A 1 91 ? 5.185 -5.015 -13.325 1.00 82.12 91 GLN A O 1
ATOM 718 N N . PRO A 1 92 ? 5.832 -6.953 -14.236 1.00 84.94 92 PRO A N 1
ATOM 719 C CA . PRO A 1 92 ? 4.470 -7.314 -14.615 1.00 84.94 92 PRO A CA 1
ATOM 720 C C . PRO A 1 92 ? 3.605 -7.595 -13.381 1.00 84.94 92 PRO A C 1
ATOM 722 O O . PRO A 1 92 ? 4.098 -8.092 -12.371 1.00 84.94 92 PRO A O 1
ATOM 725 N N . PHE A 1 93 ? 2.303 -7.319 -13.484 1.00 85.00 93 PHE A N 1
ATOM 726 C CA . PHE A 1 93 ? 1.358 -7.533 -12.387 1.00 85.00 93 PHE A CA 1
ATOM 727 C C . PHE A 1 93 ? 1.397 -8.961 -11.829 1.00 85.00 93 PHE A C 1
ATOM 729 O O . PHE A 1 93 ? 1.358 -9.931 -12.588 1.00 85.00 93 PHE A O 1
ATOM 736 N N . GLY A 1 94 ? 1.396 -9.070 -10.502 1.00 80.94 94 GLY A N 1
ATOM 737 C CA . GLY A 1 94 ? 1.500 -10.336 -9.781 1.00 80.94 94 GLY A CA 1
ATOM 738 C C . GLY A 1 94 ? 2.934 -10.845 -9.632 1.00 80.94 94 GLY A C 1
ATOM 739 O O . GLY A 1 94 ? 3.111 -12.032 -9.363 1.00 80.94 94 GLY A O 1
ATOM 740 N N . SER A 1 95 ? 3.936 -9.983 -9.838 1.00 78.50 95 SER A N 1
ATOM 741 C CA . SER A 1 95 ? 5.345 -10.320 -9.580 1.00 78.50 95 SER A CA 1
ATOM 742 C C . SER A 1 95 ? 5.772 -10.003 -8.148 1.00 78.50 95 SER A C 1
ATOM 744 O O . SER A 1 95 ? 6.705 -10.636 -7.652 1.00 78.50 95 SER A O 1
ATOM 746 N N . ALA A 1 96 ? 5.095 -9.049 -7.502 1.00 73.69 96 ALA A N 1
ATOM 747 C CA . ALA A 1 96 ? 5.178 -8.798 -6.067 1.00 73.69 96 ALA A CA 1
ATOM 748 C C . ALA A 1 96 ? 4.607 -9.954 -5.231 1.00 73.69 96 ALA A C 1
ATOM 750 O O . ALA A 1 96 ? 3.479 -10.427 -5.516 1.00 73.69 96 ALA A O 1
#

Foldseek 3Di:
DDDPPPPDDDDPPPPPPPPPPDDDVVVVVCCLLVVLLVQLLVLVPPDPPPLPPDDRRSVVSNVVCCVVDPPPDDPCNCQVSQQSSCVNSVHDRPSD

Secondary structure (DSSP, 8-state):
------------------S--PPPHHHHHHHHHHHHHHHHHHHHHH-SS-TTSS--HHHHHHHHHHHHSTTSS-GGGHHHHHHHHHHHHTPPTT--

Sequence (96 aa):
MIRSDLQMGPRQRHSRRQINREHSPLFAALILYGSIILASWTPTFLVTAIMPLLPPMGFLLLVGWRLMRPGTLPAWIGFPLGAIDDLVSGQPFGSA

pLDDT: mean 78.46, std 11.18, range [52.56, 91.25]

Radius of gyration: 26.11 Å; Cα contacts (8 Å, |Δi|>4): 64; chains: 1; bounding box: 43×40×85 Å